Protein AF-A0A7S3SHY8-F1 (afdb_monomer_lite)

Sequence (151 aa):
MIWSFQSMIAFLLLGDVMAQQELFACIVNLRSNYVRFVCAMMLHLQLQDELKQGLQIMKFTNNHPEQFQNWWIPFILGFMQSQMVTIIEVVNLINICANNNIMDIVMNYVALAVVADFDDYIFEAVSRGDKYPELLENEECLKIEHTTSSQ

Foldseek 3Di:
DVLVVLVVVLVVLVVVLVVLPPQPPDDPDVVLVVLLVVLLVVLVVVLPVQLVVLVVQLVVLVVCVVLDPGSVPSNVVSVSSNVSSVSLSVSLNSQSSSDDDSVSNVVSSVVSVCSNCVVVVVVVVVPVVDPCVVVVPPCVSVPPPPPPPDD

Secondary structure (DSSP, 8-state):
-HHHHHHHHHHHHHHHHHHT--TT-----HHHHHHHHHHHHHHHHHHHHHHHHHHHHHHHHHH-GGG-S-THHHHHHHHHHHHHHHHHHHHHHHHHHH--SHHHHHHHHHHHHHHHTHHHHHHHHHHTTSS-HHHHS-GGGG---------

Organism: NCBI:txid141414

Structure (mmCIF, N/CA/C/O backbone):
data_AF-A0A7S3SHY8-F1
#
_entry.id   AF-A0A7S3SHY8-F1
#
loop_
_atom_site.group_PDB
_atom_site.id
_atom_site.type_symbol
_atom_site.label_atom_id
_atom_site.label_alt_id
_atom_site.label_comp_id
_atom_site.label_asym_id
_atom_site.label_entity_id
_atom_site.label_seq_id
_atom_site.pdbx_PDB_ins_code
_atom_site.Cartn_x
_atom_site.Cartn_y
_atom_site.Cartn_z
_atom_site.occupancy
_atom_site.B_iso_or_equiv
_atom_site.auth_seq_id
_atom_site.auth_comp_id
_atom_site.auth_asym_id
_atom_site.auth_atom_id
_atom_site.pdbx_PDB_model_num
ATOM 1 N N . MET A 1 1 ? 2.231 0.690 17.526 1.00 48.41 1 MET A N 1
ATOM 2 C CA . MET A 1 1 ? 3.647 0.306 17.321 1.00 48.41 1 MET A CA 1
ATOM 3 C C . MET A 1 1 ? 3.871 -0.223 15.904 1.00 48.41 1 MET A C 1
ATOM 5 O O . MET A 1 1 ? 4.711 0.332 15.215 1.00 48.41 1 MET A O 1
ATOM 9 N N . ILE A 1 2 ? 3.070 -1.190 15.437 1.00 55.59 2 ILE A N 1
ATOM 10 C CA . ILE A 1 2 ? 3.140 -1.762 14.073 1.00 55.59 2 ILE A CA 1
ATOM 11 C C . ILE A 1 2 ? 2.899 -0.704 12.977 1.00 55.59 2 ILE A C 1
ATOM 13 O O . ILE A 1 2 ? 3.748 -0.514 12.116 1.00 55.59 2 ILE A O 1
ATOM 17 N N . TRP A 1 3 ? 1.841 0.101 13.096 1.00 49.12 3 TRP A N 1
ATOM 18 C CA . TRP A 1 3 ? 1.530 1.180 12.143 1.00 49.12 3 TRP A CA 1
ATOM 19 C C . TRP A 1 3 ? 2.580 2.300 12.081 1.00 49.12 3 TRP A C 1
ATOM 21 O O . TRP A 1 3 ? 2.854 2.861 11.025 1.00 49.12 3 TRP A O 1
ATOM 31 N N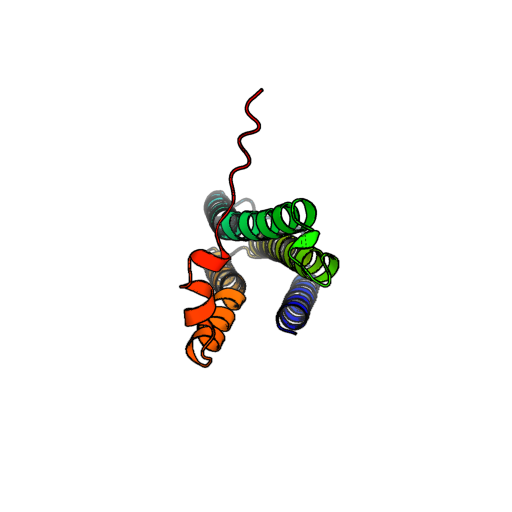 . SER A 1 4 ? 3.221 2.610 13.210 1.00 55.59 4 SER A N 1
ATOM 32 C CA . SER A 1 4 ? 4.325 3.579 13.256 1.00 55.59 4 SER A CA 1
ATOM 33 C C . SER A 1 4 ? 5.572 3.038 12.552 1.00 55.59 4 SER A C 1
ATOM 35 O O . SER A 1 4 ? 6.284 3.785 11.888 1.00 55.59 4 SER A O 1
ATOM 37 N N . PHE A 1 5 ? 5.814 1.732 12.671 1.00 59.81 5 PHE A N 1
ATOM 38 C CA . PHE A 1 5 ? 6.909 1.047 11.995 1.00 59.81 5 PHE A CA 1
ATOM 39 C C . PHE A 1 5 ? 6.660 0.936 10.484 1.00 59.81 5 PHE A C 1
ATOM 41 O O . PHE A 1 5 ? 7.550 1.245 9.697 1.00 59.81 5 PHE A O 1
ATOM 48 N N . GLN A 1 6 ? 5.435 0.611 10.067 1.00 55.84 6 GLN A N 1
ATOM 49 C CA . GLN A 1 6 ? 5.057 0.617 8.653 1.00 55.84 6 GLN A CA 1
ATOM 50 C C . GLN A 1 6 ? 5.122 2.020 8.034 1.00 55.84 6 GLN A C 1
ATOM 52 O O . GLN A 1 6 ? 5.639 2.173 6.931 1.00 55.84 6 GLN A O 1
ATOM 57 N N . SER A 1 7 ? 4.700 3.062 8.757 1.00 66.69 7 SER A N 1
ATOM 58 C CA . SER A 1 7 ? 4.843 4.453 8.303 1.00 66.69 7 SER A CA 1
ATOM 59 C C . SER A 1 7 ? 6.313 4.853 8.110 1.00 66.69 7 SER A C 1
ATOM 61 O O . SER A 1 7 ? 6.649 5.516 7.130 1.00 66.69 7 SER A O 1
ATOM 63 N N . MET A 1 8 ? 7.214 4.384 8.981 1.00 76.12 8 MET A N 1
ATOM 64 C CA . MET A 1 8 ? 8.658 4.588 8.831 1.00 76.12 8 MET A CA 1
ATOM 65 C C . MET A 1 8 ? 9.221 3.874 7.595 1.00 76.12 8 MET A C 1
ATOM 67 O O . MET A 1 8 ? 10.027 4.460 6.877 1.00 76.12 8 MET A O 1
ATOM 71 N N . ILE A 1 9 ? 8.792 2.637 7.323 1.00 68.88 9 ILE A N 1
ATOM 72 C CA . ILE A 1 9 ? 9.211 1.889 6.128 1.00 68.88 9 ILE A CA 1
ATOM 73 C C . ILE A 1 9 ? 8.703 2.577 4.860 1.00 68.88 9 ILE A C 1
ATOM 75 O O . ILE A 1 9 ? 9.475 2.766 3.926 1.00 68.88 9 ILE A O 1
ATOM 79 N N . ALA A 1 10 ? 7.446 3.022 4.837 1.00 65.62 10 ALA A N 1
ATOM 80 C CA . ALA A 1 10 ? 6.899 3.760 3.702 1.00 65.62 10 ALA A CA 1
ATOM 81 C C . ALA A 1 10 ? 7.624 5.097 3.472 1.00 65.62 10 ALA A C 1
ATOM 83 O O . ALA A 1 10 ? 7.880 5.469 2.330 1.00 65.62 10 ALA A O 1
ATOM 84 N N . PHE A 1 11 ? 8.016 5.796 4.542 1.00 70.06 11 PHE A N 1
ATOM 85 C CA . PHE A 1 11 ? 8.813 7.021 4.448 1.00 70.06 11 PHE A CA 1
ATOM 86 C C . PHE A 1 11 ? 10.250 6.757 3.967 1.00 70.06 11 PHE A C 1
ATOM 88 O O . PHE A 1 11 ? 10.778 7.522 3.164 1.00 70.06 11 PHE A O 1
ATOM 95 N N . LEU A 1 12 ? 10.873 5.660 4.410 1.00 63.84 12 LEU A N 1
ATOM 96 C CA . LEU A 1 12 ? 12.179 5.208 3.916 1.00 63.84 12 LEU A CA 1
ATOM 97 C C . LEU A 1 12 ? 12.124 4.838 2.432 1.00 63.84 12 LEU A C 1
ATOM 99 O O . LEU A 1 12 ? 12.996 5.259 1.678 1.00 63.84 12 LEU A O 1
ATOM 103 N N . LEU A 1 13 ? 11.081 4.122 2.004 1.00 67.19 13 LEU A N 1
ATOM 104 C CA . LEU A 1 13 ? 10.848 3.799 0.596 1.00 67.19 13 LEU A CA 1
ATOM 105 C C . LEU A 1 13 ? 10.596 5.061 -0.234 1.00 67.19 13 LEU A C 1
ATOM 107 O O . LEU A 1 13 ? 11.136 5.182 -1.327 1.00 67.19 13 LEU A O 1
ATOM 111 N N . LEU A 1 14 ? 9.854 6.041 0.291 1.00 64.56 14 LEU A N 1
ATOM 112 C CA . LEU A 1 14 ? 9.712 7.357 -0.341 1.00 64.56 14 LEU A CA 1
ATOM 113 C C . LEU A 1 14 ? 11.057 8.082 -0.474 1.00 64.56 14 LEU A C 1
ATOM 115 O O . LEU A 1 14 ? 11.313 8.686 -1.511 1.00 64.56 14 LEU A O 1
ATOM 119 N N . GLY A 1 15 ? 11.918 8.015 0.544 1.00 61.16 15 GLY A N 1
ATOM 120 C CA . GLY A 1 15 ? 13.264 8.589 0.507 1.00 61.16 15 GLY A CA 1
ATOM 121 C C . GLY A 1 15 ? 14.166 7.935 -0.543 1.00 61.16 15 GLY A C 1
ATOM 122 O O . GLY A 1 15 ? 14.847 8.642 -1.283 1.00 61.16 15 GLY A O 1
ATOM 123 N N . ASP A 1 16 ? 14.128 6.607 -0.649 1.00 64.19 16 ASP A N 1
ATOM 124 C CA . ASP A 1 16 ? 14.895 5.841 -1.640 1.00 64.19 16 ASP A CA 1
ATOM 125 C C . ASP A 1 16 ? 14.382 6.095 -3.070 1.00 64.19 16 ASP A C 1
ATOM 127 O O . ASP A 1 16 ? 15.153 6.347 -3.995 1.00 64.19 16 ASP A O 1
ATOM 131 N N . VAL A 1 17 ? 13.059 6.178 -3.238 1.00 61.53 17 VAL A N 1
ATOM 132 C CA . VAL A 1 17 ? 12.417 6.552 -4.507 1.00 61.53 17 VAL A CA 1
ATOM 133 C C . VAL A 1 17 ? 12.756 7.990 -4.914 1.00 61.53 17 VAL A C 1
ATOM 135 O O . VAL A 1 17 ? 13.058 8.240 -6.080 1.00 61.53 17 VAL A O 1
ATOM 138 N N . MET A 1 18 ? 12.759 8.943 -3.975 1.00 58.03 18 MET A N 1
ATOM 139 C CA . MET A 1 18 ? 13.160 10.332 -4.245 1.00 58.03 18 MET A CA 1
ATOM 140 C C . MET A 1 18 ? 14.648 10.448 -4.608 1.00 58.03 18 MET A C 1
ATOM 142 O O . MET A 1 18 ? 15.026 11.352 -5.352 1.00 58.03 18 MET A O 1
ATOM 146 N N . ALA A 1 19 ? 15.493 9.533 -4.124 1.00 59.22 19 ALA A N 1
ATOM 147 C CA . ALA A 1 19 ? 16.900 9.466 -4.506 1.00 59.22 19 ALA A CA 1
ATOM 148 C C . ALA A 1 19 ? 17.108 8.935 -5.940 1.00 59.22 19 ALA A C 1
ATOM 150 O O . ALA A 1 19 ? 18.125 9.248 -6.557 1.00 59.22 19 ALA A O 1
ATOM 151 N N . GLN A 1 20 ? 16.142 8.203 -6.510 1.00 58.78 20 GLN A N 1
ATOM 152 C CA . GLN A 1 20 ? 16.191 7.666 -7.879 1.00 58.78 20 GLN A CA 1
ATOM 153 C C . GLN A 1 20 ? 15.538 8.574 -8.939 1.00 58.78 20 GLN A C 1
ATOM 155 O O . GLN A 1 20 ? 14.994 8.093 -9.933 1.00 58.78 20 GLN A O 1
ATOM 160 N N . GLN A 1 21 ? 15.597 9.897 -8.756 1.00 54.25 21 GLN A N 1
ATOM 161 C CA . GLN A 1 21 ? 14.996 10.898 -9.643 1.00 54.25 21 GLN A CA 1
ATOM 162 C C . GLN A 1 21 ? 15.586 10.886 -11.074 1.00 54.25 21 GLN A C 1
ATOM 164 O O . GLN A 1 21 ? 16.372 11.748 -11.448 1.00 54.25 21 GLN A O 1
ATOM 169 N N . GLU A 1 22 ? 15.095 9.984 -11.919 1.00 51.00 22 GLU A N 1
ATOM 170 C CA . GLU A 1 22 ? 15.058 10.111 -13.381 1.00 51.00 22 GLU A CA 1
ATOM 171 C C . GLU A 1 22 ? 13.582 10.184 -13.808 1.00 51.00 22 GLU A C 1
ATOM 173 O O . GLU A 1 22 ? 13.044 9.337 -14.520 1.00 51.00 22 GLU A O 1
ATOM 178 N N . LEU A 1 23 ? 12.890 11.211 -13.300 1.00 51.75 23 LEU A N 1
ATOM 179 C CA . LEU A 1 23 ? 11.426 11.360 -13.320 1.00 51.75 23 LEU A CA 1
ATOM 180 C C . LEU A 1 23 ? 10.808 11.441 -14.737 1.00 51.75 23 LEU A C 1
ATOM 182 O O . LEU A 1 23 ? 9.591 11.379 -14.875 1.00 51.75 23 LEU A O 1
ATOM 186 N N . PHE A 1 24 ? 11.599 11.575 -15.808 1.00 45.62 24 PHE A N 1
ATOM 187 C CA . PHE A 1 24 ? 11.067 11.828 -17.155 1.00 45.62 24 PHE A CA 1
ATOM 188 C C . PHE A 1 24 ? 11.825 11.155 -18.311 1.00 45.62 24 PHE A C 1
ATOM 190 O O . PHE A 1 24 ? 11.694 11.581 -19.457 1.00 45.62 24 PHE A O 1
ATOM 197 N N . ALA A 1 25 ? 12.554 10.059 -18.088 1.00 48.47 25 ALA A N 1
ATOM 198 C CA . ALA A 1 25 ? 13.083 9.249 -19.194 1.00 48.47 25 ALA A CA 1
ATOM 199 C C . ALA A 1 25 ? 12.038 8.224 -19.689 1.00 48.47 25 ALA A C 1
ATOM 201 O O . ALA A 1 25 ? 12.287 7.019 -19.736 1.00 48.47 25 ALA A O 1
ATOM 202 N N . CYS A 1 26 ? 10.830 8.687 -20.030 1.00 52.31 26 CYS A N 1
ATOM 203 C CA . CYS A 1 26 ? 9.775 7.836 -20.582 1.00 52.31 26 CYS A CA 1
ATOM 204 C C . CYS A 1 26 ? 10.140 7.423 -22.016 1.00 52.31 26 CYS A C 1
ATOM 206 O O . CYS A 1 26 ? 9.818 8.111 -22.985 1.00 52.31 26 CYS A O 1
ATOM 208 N N . ILE A 1 27 ? 10.825 6.290 -22.170 1.00 56.50 27 ILE A N 1
ATOM 209 C CA . ILE A 1 27 ? 10.978 5.660 -23.482 1.00 56.50 27 ILE A CA 1
ATOM 210 C C . ILE A 1 27 ? 9.653 4.961 -23.804 1.00 56.50 27 ILE A C 1
ATOM 212 O O . ILE A 1 27 ? 9.250 4.009 -23.133 1.00 56.50 27 ILE A O 1
ATOM 216 N N . VAL A 1 28 ? 8.967 5.459 -24.836 1.00 61.16 28 VAL A N 1
ATOM 217 C CA . VAL A 1 28 ? 7.673 4.970 -25.334 1.00 61.16 28 VAL A CA 1
ATOM 218 C C . VAL A 1 28 ? 7.843 3.584 -25.967 1.00 61.16 28 VAL A C 1
ATOM 220 O O . VAL A 1 28 ? 7.893 3.425 -27.182 1.00 61.16 28 VAL A O 1
ATOM 223 N N . ASN A 1 29 ? 7.940 2.554 -25.128 1.00 64.81 29 ASN A N 1
ATOM 224 C CA . ASN A 1 29 ? 7.866 1.160 -25.543 1.00 64.81 29 ASN A CA 1
ATOM 225 C C . ASN A 1 29 ? 6.464 0.628 -25.241 1.00 64.81 29 ASN A C 1
ATOM 227 O O . ASN A 1 29 ? 6.101 0.422 -24.082 1.00 64.81 29 ASN A O 1
ATOM 231 N N . LEU A 1 30 ? 5.683 0.360 -26.296 1.00 68.44 30 LEU A N 1
ATOM 232 C CA . LEU A 1 30 ? 4.311 -0.160 -26.197 1.00 68.44 30 LEU A CA 1
ATOM 233 C C . LEU A 1 30 ? 4.236 -1.404 -25.291 1.00 68.44 30 LEU A C 1
ATOM 235 O O . LEU A 1 30 ? 3.336 -1.522 -24.466 1.00 68.44 30 LEU A O 1
ATOM 239 N N . ARG A 1 31 ? 5.230 -2.300 -25.393 1.00 70.25 31 ARG A N 1
ATOM 240 C CA . ARG A 1 31 ? 5.323 -3.528 -24.587 1.00 70.25 31 ARG A CA 1
ATOM 241 C C . ARG A 1 31 ? 5.441 -3.241 -23.087 1.00 70.25 31 ARG A C 1
ATOM 243 O O . ARG A 1 31 ? 4.743 -3.873 -22.302 1.00 70.25 31 ARG A O 1
ATOM 250 N N . SER A 1 32 ? 6.293 -2.296 -22.693 1.00 74.75 32 SER A N 1
ATOM 251 C CA . SER A 1 32 ? 6.489 -1.953 -21.281 1.00 74.75 32 SER A CA 1
ATOM 252 C C . SER A 1 32 ? 5.248 -1.274 -20.701 1.00 74.75 32 SER A C 1
ATOM 254 O O . SER A 1 32 ? 4.871 -1.570 -19.575 1.00 74.75 32 SER A O 1
ATOM 256 N N . ASN A 1 33 ? 4.546 -0.446 -21.480 1.00 73.75 33 ASN A N 1
ATOM 257 C CA . ASN A 1 33 ? 3.334 0.237 -21.016 1.00 73.75 33 ASN A CA 1
ATOM 258 C C . ASN A 1 33 ? 2.176 -0.722 -20.689 1.00 73.75 33 ASN A C 1
ATOM 260 O O . ASN A 1 33 ? 1.478 -0.497 -19.703 1.00 73.75 33 ASN A O 1
ATOM 264 N N . TYR A 1 34 ? 2.003 -1.814 -21.444 1.00 77.19 34 TYR A N 1
ATOM 265 C CA . TYR A 1 34 ? 1.011 -2.839 -21.096 1.00 77.19 34 TYR A CA 1
ATOM 266 C C . TYR A 1 34 ? 1.322 -3.513 -19.757 1.00 77.19 34 TYR A C 1
ATOM 268 O O . TYR A 1 34 ? 0.424 -3.678 -18.935 1.00 77.19 34 TYR A O 1
ATOM 276 N N . VAL A 1 35 ? 2.588 -3.863 -19.509 1.00 82.12 35 VAL A N 1
ATOM 277 C CA . VAL A 1 35 ? 2.991 -4.491 -18.240 1.00 82.12 35 VAL A CA 1
ATOM 278 C C . VAL A 1 35 ? 2.810 -3.523 -17.072 1.00 82.12 35 VAL A C 1
ATOM 280 O O . VAL A 1 35 ? 2.243 -3.905 -16.055 1.00 82.12 35 VAL A O 1
ATOM 283 N N . ARG A 1 36 ? 3.206 -2.253 -17.239 1.00 80.69 36 ARG A N 1
ATOM 284 C CA . ARG A 1 36 ? 3.004 -1.198 -16.233 1.00 80.69 36 ARG A CA 1
ATOM 285 C C . ARG A 1 36 ? 1.532 -1.057 -15.842 1.00 80.69 36 ARG A C 1
ATOM 287 O O . ARG A 1 36 ? 1.223 -1.007 -14.657 1.00 80.69 36 ARG A O 1
ATOM 294 N N . PHE A 1 37 ? 0.632 -1.045 -16.827 1.00 78.44 37 PHE A N 1
ATOM 295 C CA . PHE A 1 37 ? -0.809 -0.960 -16.588 1.00 78.44 37 PHE A CA 1
ATOM 296 C C . PHE A 1 37 ? -1.343 -2.176 -15.820 1.00 78.44 37 PHE A C 1
ATOM 298 O O . PHE A 1 37 ? -2.069 -2.010 -14.845 1.00 78.44 37 PHE A O 1
ATOM 305 N N . VAL A 1 38 ? -0.951 -3.392 -16.216 1.00 85.19 38 VAL A N 1
ATOM 306 C CA . VAL A 1 38 ? -1.392 -4.621 -15.538 1.00 85.19 38 VAL A CA 1
ATOM 307 C C . VAL A 1 38 ? -0.862 -4.691 -14.102 1.00 85.19 38 VAL A C 1
ATOM 309 O O . VAL A 1 38 ? -1.640 -4.973 -13.197 1.00 85.19 38 VAL A O 1
ATOM 312 N N . CYS A 1 39 ? 0.418 -4.383 -13.864 1.00 83.38 39 CYS A N 1
ATOM 313 C CA . CYS A 1 39 ? 1.003 -4.372 -12.518 1.00 83.38 39 CYS A CA 1
ATOM 314 C C . CYS A 1 39 ? 0.374 -3.301 -11.613 1.00 83.38 39 CYS A C 1
ATOM 316 O O . CYS A 1 39 ? 0.096 -3.577 -10.448 1.00 83.38 39 CYS A O 1
ATOM 318 N N . ALA A 1 40 ? 0.108 -2.101 -12.140 1.00 81.69 40 ALA A N 1
ATOM 319 C CA . ALA A 1 40 ? -0.566 -1.045 -11.386 1.00 81.69 40 ALA A CA 1
ATOM 320 C C . ALA A 1 40 ? -2.000 -1.450 -11.002 1.00 81.69 40 ALA A C 1
ATOM 322 O O . ALA A 1 40 ? -2.390 -1.307 -9.847 1.00 81.69 40 ALA A O 1
ATOM 323 N N . MET A 1 41 ? -2.758 -2.016 -11.947 1.00 84.69 41 MET A N 1
ATOM 324 C CA . MET A 1 41 ? -4.121 -2.493 -11.695 1.00 84.69 41 MET A CA 1
ATOM 325 C C . MET A 1 41 ? -4.161 -3.658 -10.705 1.00 84.69 41 MET A C 1
ATOM 327 O O . MET A 1 41 ? -5.041 -3.692 -9.851 1.00 84.69 41 MET A O 1
ATOM 331 N N . MET A 1 42 ? -3.222 -4.602 -10.800 1.00 87.88 42 MET A N 1
ATOM 332 C CA . MET A 1 42 ? -3.175 -5.754 -9.900 1.00 87.88 42 MET A CA 1
ATOM 333 C C . MET A 1 42 ? -2.956 -5.316 -8.448 1.00 87.88 42 MET A C 1
ATOM 335 O O . MET A 1 42 ? -3.704 -5.749 -7.577 1.00 87.88 42 MET A O 1
ATOM 339 N N . LEU A 1 43 ? -1.997 -4.412 -8.195 1.00 85.25 43 LEU A N 1
ATOM 340 C CA . LEU A 1 43 ? -1.772 -3.902 -6.840 1.00 85.25 43 LEU A CA 1
ATOM 341 C C . LEU A 1 43 ? -2.963 -3.077 -6.338 1.00 85.25 43 LEU A C 1
ATOM 343 O O . LEU A 1 43 ? -3.364 -3.229 -5.190 1.00 85.25 43 LEU A O 1
ATOM 347 N N . HIS A 1 44 ? -3.557 -2.240 -7.197 1.00 86.06 44 HIS A N 1
ATOM 348 C CA . HIS A 1 44 ? -4.751 -1.474 -6.835 1.00 86.06 44 HIS A CA 1
ATOM 349 C C . HIS A 1 44 ? -5.888 -2.394 -6.372 1.00 86.06 44 HIS A C 1
ATOM 351 O O . HIS A 1 44 ? -6.508 -2.135 -5.348 1.00 86.06 44 HIS A O 1
ATOM 357 N N . LEU A 1 45 ? -6.137 -3.494 -7.092 1.00 87.56 45 LEU A N 1
ATOM 358 C CA . LEU A 1 45 ? -7.172 -4.464 -6.727 1.00 87.56 45 LEU A CA 1
ATOM 359 C C . LEU A 1 45 ? -6.857 -5.207 -5.423 1.00 87.56 45 LEU A C 1
ATOM 361 O O . LEU A 1 45 ? -7.769 -5.420 -4.637 1.00 87.56 45 LEU A O 1
ATOM 365 N N . GLN A 1 46 ? -5.594 -5.568 -5.174 1.00 89.00 46 GLN A N 1
ATOM 366 C CA . GLN A 1 46 ? -5.187 -6.212 -3.916 1.00 89.00 46 GLN A CA 1
ATOM 367 C C . GLN A 1 46 ? -5.411 -5.288 -2.709 1.00 89.00 46 GLN A C 1
ATOM 369 O O . GLN A 1 46 ? -5.948 -5.701 -1.690 1.00 89.00 46 GLN A O 1
ATOM 374 N N . LEU A 1 47 ? -5.070 -4.010 -2.855 1.00 87.81 47 LEU A N 1
ATOM 375 C CA . LEU A 1 47 ? -5.176 -3.009 -1.796 1.00 87.81 47 LEU A CA 1
ATOM 376 C C . LEU A 1 47 ? -6.612 -2.507 -1.536 1.00 87.81 47 LEU A C 1
ATOM 378 O O . LEU A 1 47 ? -6.873 -1.883 -0.505 1.00 87.81 47 LEU A 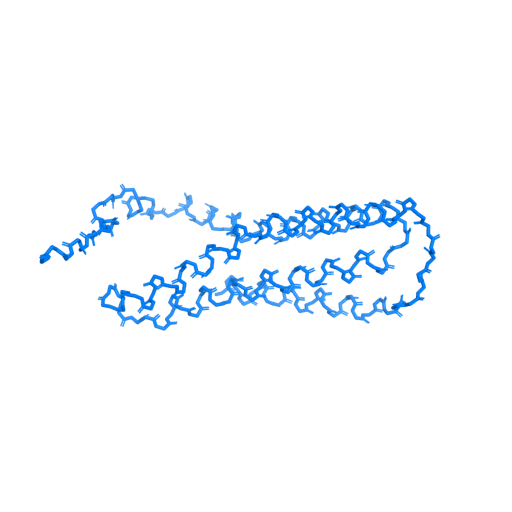O 1
ATOM 382 N N . GLN A 1 48 ? -7.558 -2.743 -2.451 1.00 87.38 48 GLN A N 1
ATOM 383 C CA . GLN A 1 48 ? -8.947 -2.289 -2.295 1.00 87.38 48 GLN A CA 1
ATOM 384 C C . GLN A 1 48 ? -9.653 -2.927 -1.094 1.00 87.38 48 GLN A C 1
ATOM 386 O O . GLN A 1 48 ? -10.452 -2.254 -0.434 1.00 87.38 48 GLN A O 1
ATOM 391 N N . ASP A 1 49 ? -9.371 -4.198 -0.814 1.00 88.56 49 ASP A N 1
ATOM 392 C CA . ASP A 1 49 ? -9.977 -4.909 0.310 1.00 88.56 49 ASP A CA 1
ATOM 393 C C . ASP A 1 49 ? -9.473 -4.348 1.651 1.00 88.56 49 ASP A C 1
ATOM 395 O O . ASP A 1 49 ? -10.288 -4.046 2.530 1.00 88.56 49 ASP A O 1
ATOM 399 N N . GLU A 1 50 ? -8.177 -4.039 1.746 1.00 86.88 50 GLU A N 1
ATOM 400 C CA . GLU A 1 50 ? -7.560 -3.372 2.902 1.00 86.88 50 GLU A CA 1
ATOM 401 C C . GLU A 1 50 ? -8.119 -1.968 3.146 1.00 86.88 50 GLU A C 1
ATOM 403 O O . GLU A 1 50 ? -8.495 -1.589 4.262 1.00 86.88 50 GLU A O 1
ATOM 408 N N . LEU A 1 51 ? -8.260 -1.181 2.076 1.00 88.25 51 LEU A N 1
ATOM 409 C CA . LEU A 1 51 ? -8.865 0.144 2.166 1.00 88.25 51 LEU A CA 1
ATOM 410 C C . LEU A 1 51 ? -10.312 0.057 2.672 1.00 88.25 51 LEU A C 1
ATOM 412 O O . LEU A 1 51 ? -10.752 0.872 3.490 1.00 88.25 51 LEU A O 1
ATOM 416 N N . LYS A 1 52 ? -11.068 -0.935 2.193 1.00 88.88 52 LYS A N 1
ATOM 417 C CA . LYS A 1 52 ? -12.450 -1.166 2.610 1.00 88.88 52 LYS A CA 1
ATOM 418 C C . LYS A 1 52 ? -12.527 -1.569 4.081 1.00 88.88 52 LYS A C 1
ATOM 420 O O . LYS A 1 52 ? -13.407 -1.053 4.774 1.00 88.88 52 LYS A O 1
ATOM 425 N N . GLN A 1 53 ? -11.622 -2.420 4.559 1.00 87.81 53 GLN A N 1
ATOM 426 C CA . GLN A 1 53 ? -11.551 -2.816 5.963 1.00 87.81 53 GLN A CA 1
ATOM 427 C C . GLN A 1 53 ? -11.259 -1.606 6.864 1.00 87.81 53 GLN A C 1
ATOM 429 O O . GLN A 1 53 ? -12.029 -1.333 7.791 1.00 87.81 53 GLN A O 1
ATOM 434 N N . GLY A 1 54 ? -10.247 -0.797 6.530 1.00 86.75 54 GLY A N 1
ATOM 435 C CA . GLY A 1 54 ? -9.932 0.434 7.264 1.00 86.75 54 GLY A CA 1
ATOM 436 C C . GLY A 1 54 ? -11.124 1.400 7.337 1.00 86.75 54 GLY A C 1
ATOM 437 O O . GLY A 1 54 ? -11.476 1.903 8.408 1.00 86.75 54 GLY A O 1
ATOM 438 N N . LEU A 1 55 ? -11.838 1.592 6.221 1.00 87.94 55 LEU A N 1
ATOM 439 C CA . LEU A 1 55 ? -13.049 2.421 6.175 1.00 87.94 55 LEU A CA 1
ATOM 440 C C . LEU A 1 55 ? -14.220 1.834 6.979 1.00 87.94 55 LEU A C 1
ATOM 442 O O . LEU A 1 55 ? -15.012 2.59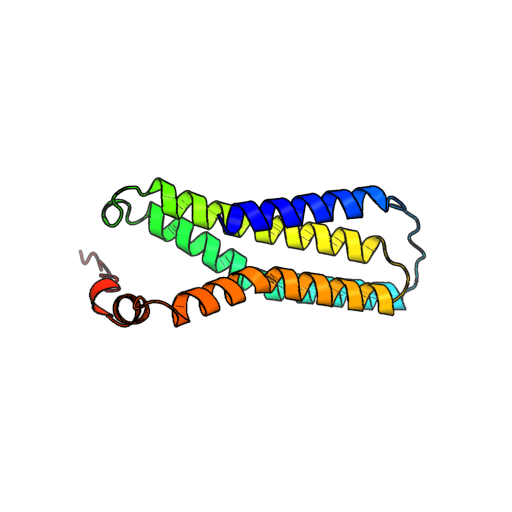2 7.546 1.00 87.94 55 LEU A O 1
ATOM 446 N N . GLN A 1 56 ? -14.367 0.509 7.029 1.00 88.25 56 GLN A N 1
ATOM 447 C CA . GLN A 1 56 ? -15.388 -0.150 7.846 1.00 88.25 56 GLN A CA 1
ATOM 448 C C . GLN A 1 56 ? -15.128 0.062 9.338 1.00 88.25 56 GLN A C 1
ATOM 450 O O . GLN A 1 56 ? -16.066 0.406 10.056 1.00 88.25 56 GLN A O 1
ATOM 455 N N . ILE A 1 57 ? -13.871 -0.035 9.783 1.00 86.31 57 ILE A N 1
ATOM 456 C CA . ILE A 1 57 ? -13.475 0.250 11.171 1.00 86.31 57 ILE A CA 1
ATOM 457 C C . ILE A 1 57 ? -13.827 1.697 11.539 1.00 86.31 57 ILE A C 1
ATOM 459 O O . ILE A 1 57 ? -14.433 1.947 12.585 1.00 86.31 57 ILE A O 1
ATOM 463 N N . MET A 1 58 ? -13.530 2.655 10.654 1.00 87.19 58 MET A N 1
ATOM 464 C CA . MET A 1 58 ? -13.877 4.064 10.869 1.00 87.19 58 MET A CA 1
ATOM 465 C C . MET A 1 58 ? -15.393 4.284 10.968 1.00 87.19 58 MET A C 1
ATOM 467 O O . MET A 1 58 ? -15.855 4.988 11.868 1.00 87.19 58 MET A O 1
ATOM 471 N N . LYS A 1 59 ? -16.183 3.674 10.070 1.00 86.81 59 LYS A N 1
ATOM 472 C CA . LYS A 1 59 ? -17.654 3.781 10.086 1.00 86.81 59 LYS A CA 1
ATOM 473 C C . LYS A 1 59 ? -18.260 3.154 11.337 1.00 86.81 59 LYS A C 1
ATOM 475 O O . LYS A 1 59 ? -19.119 3.772 11.958 1.00 86.81 59 LYS A O 1
ATOM 480 N N . PHE A 1 60 ? -17.806 1.959 11.709 1.00 85.38 60 PHE A N 1
ATOM 481 C CA . PHE A 1 60 ? -18.302 1.232 12.874 1.00 85.38 60 PHE A CA 1
ATOM 482 C C . PHE A 1 60 ? -18.057 2.015 14.163 1.00 85.38 60 PHE A C 1
ATOM 484 O O . PHE A 1 60 ? -18.976 2.240 14.947 1.00 85.38 60 PHE A O 1
ATOM 491 N N . THR A 1 61 ? -16.837 2.524 14.318 1.00 87.81 61 THR A N 1
ATOM 492 C CA . THR A 1 61 ? -16.440 3.325 15.477 1.00 87.81 61 THR A CA 1
ATOM 493 C C . THR A 1 61 ? -17.303 4.575 15.644 1.00 87.81 61 THR A C 1
ATOM 495 O O . THR A 1 61 ? -17.677 4.931 16.758 1.00 87.81 61 THR A O 1
ATOM 498 N N . ASN A 1 62 ? -17.635 5.241 14.535 1.00 85.31 62 ASN A N 1
ATOM 499 C CA . ASN A 1 62 ? -18.451 6.451 14.563 1.00 85.31 62 ASN A CA 1
ATOM 500 C C . ASN A 1 62 ? -19.945 6.159 14.799 1.00 85.31 62 ASN A C 1
ATOM 502 O O . ASN A 1 62 ? -20.660 7.021 15.301 1.00 85.31 62 ASN A O 1
ATOM 506 N N . ASN A 1 63 ? -20.421 4.963 14.431 1.00 86.62 63 ASN A N 1
ATOM 507 C CA . ASN A 1 63 ? -21.821 4.561 14.596 1.00 86.62 63 ASN A CA 1
ATOM 508 C C . ASN A 1 63 ? -22.122 3.967 15.981 1.00 86.62 63 ASN A C 1
ATOM 510 O O . ASN A 1 63 ? -23.255 4.058 16.439 1.00 86.62 63 ASN A O 1
ATOM 514 N N . HIS A 1 64 ? -21.122 3.386 16.650 1.00 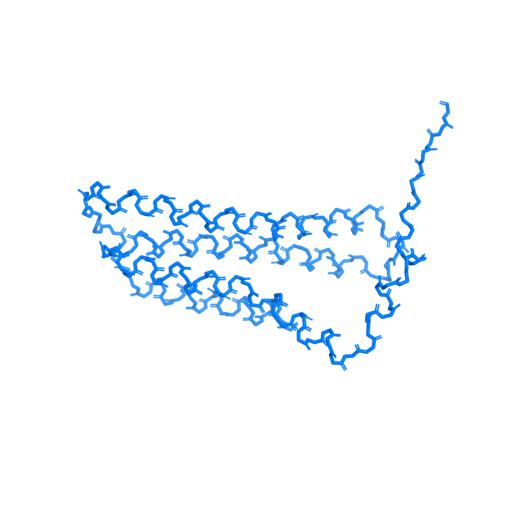83.56 64 HIS A N 1
ATOM 515 C CA . HIS A 1 64 ? -21.271 2.752 17.964 1.00 83.56 64 HIS A CA 1
ATOM 516 C C . HIS A 1 64 ? -20.224 3.252 18.973 1.00 83.56 64 HIS A C 1
ATOM 518 O O . HIS A 1 64 ? -19.443 2.458 19.503 1.00 83.56 64 HIS A O 1
ATOM 524 N N . PRO A 1 65 ? -20.184 4.564 19.281 1.00 79.38 65 PRO A N 1
ATOM 525 C CA . PRO A 1 65 ? -19.197 5.113 20.211 1.00 79.38 65 PRO A CA 1
ATOM 526 C C . PRO A 1 65 ? -19.343 4.549 21.635 1.00 79.38 65 PRO A C 1
ATOM 528 O O . PRO A 1 65 ? -18.373 4.522 22.384 1.00 79.38 65 PRO A O 1
ATOM 531 N N . GLU A 1 66 ? -20.535 4.071 21.999 1.00 80.56 66 GLU A N 1
ATOM 532 C CA . GLU A 1 66 ? -20.867 3.503 23.313 1.00 80.56 66 GLU A CA 1
ATOM 533 C C . GLU A 1 66 ? -20.257 2.122 23.592 1.00 80.56 66 GLU A C 1
ATOM 535 O O . GLU A 1 66 ? -20.139 1.732 24.752 1.00 80.56 66 GLU A O 1
ATOM 540 N N . GLN A 1 67 ? -19.819 1.400 22.556 1.00 79.31 67 GLN A N 1
ATOM 541 C CA . GLN A 1 67 ? -19.148 0.103 22.708 1.00 79.31 67 GLN A CA 1
ATOM 542 C C . GLN A 1 67 ? -17.662 0.243 23.070 1.00 79.31 67 GLN A C 1
ATOM 544 O O . GLN A 1 67 ? -17.010 -0.735 23.433 1.00 79.31 67 GLN A O 1
ATOM 549 N N . PHE A 1 68 ? -17.114 1.460 23.003 1.00 79.12 68 PHE A N 1
ATOM 550 C CA . PHE A 1 68 ? -15.700 1.724 23.235 1.00 79.12 68 PHE A CA 1
ATOM 551 C C . PHE A 1 68 ? -15.505 2.657 24.428 1.00 79.12 68 PHE A C 1
ATOM 553 O O . PHE A 1 68 ? -16.111 3.720 24.507 1.00 79.12 68 PHE A O 1
ATOM 560 N N . GLN A 1 69 ? -14.567 2.320 25.321 1.00 80.25 69 GLN A N 1
ATOM 561 C CA . GLN A 1 69 ? -14.143 3.254 26.375 1.00 80.25 69 GLN A CA 1
ATOM 562 C C . GLN A 1 69 ? -13.585 4.559 25.788 1.00 80.25 69 GLN A C 1
ATOM 564 O O . GLN A 1 69 ? -13.791 5.628 26.351 1.00 80.25 69 GLN A O 1
ATOM 569 N N . ASN A 1 70 ? -12.888 4.465 24.649 1.00 82.44 70 ASN A N 1
ATOM 570 C CA . ASN A 1 70 ? -12.347 5.596 23.902 1.00 82.44 70 ASN A CA 1
ATOM 571 C C . ASN A 1 70 ? -12.538 5.360 22.398 1.00 82.44 70 ASN A C 1
ATOM 573 O O . ASN A 1 70 ? -11.704 4.717 21.762 1.00 82.44 70 ASN A O 1
ATOM 577 N N . TRP A 1 71 ? -13.607 5.904 21.818 1.00 79.19 71 TRP A N 1
ATOM 578 C CA . TRP A 1 71 ? -13.921 5.763 20.388 1.00 79.19 71 TRP A CA 1
ATOM 579 C C . TRP A 1 71 ? -12.849 6.364 19.456 1.00 79.19 71 TRP A C 1
ATOM 581 O O . TRP A 1 71 ? -12.665 5.904 18.337 1.00 79.19 71 TRP A O 1
ATOM 591 N N . TRP A 1 72 ? -12.069 7.349 19.909 1.00 81.62 72 TRP A N 1
ATOM 592 C CA . TRP A 1 72 ? -11.020 7.966 19.085 1.00 81.62 72 TRP A CA 1
ATOM 593 C C . TRP A 1 72 ? -9.903 6.995 18.671 1.00 81.62 72 TRP A C 1
ATOM 595 O O . TRP A 1 72 ? -9.315 7.163 17.606 1.00 81.62 72 TRP A O 1
ATOM 605 N N . ILE A 1 73 ? -9.603 5.981 19.489 1.00 83.50 73 ILE A N 1
ATOM 606 C CA . ILE A 1 73 ? -8.502 5.039 19.232 1.00 83.50 73 ILE A CA 1
ATOM 607 C C . ILE A 1 73 ? -8.782 4.172 17.990 1.00 83.50 73 ILE A C 1
ATOM 609 O O . ILE A 1 73 ? -7.984 4.231 17.053 1.00 83.50 73 ILE A O 1
ATOM 613 N N . PRO A 1 74 ? -9.890 3.407 17.915 1.00 85.12 74 PRO A N 1
ATOM 614 C CA . PRO A 1 74 ? -10.199 2.608 16.728 1.00 85.12 74 PRO A CA 1
ATOM 615 C C . PRO A 1 74 ? -10.476 3.467 15.487 1.00 85.12 74 PRO A C 1
ATOM 617 O O . PRO A 1 74 ? -10.137 3.059 14.378 1.00 85.12 74 PRO A O 1
ATOM 620 N N . PHE A 1 75 ? -10.976 4.697 15.656 1.00 86.00 75 PHE A N 1
ATOM 621 C CA . PHE A 1 75 ? -11.131 5.637 14.545 1.00 86.00 75 PHE A CA 1
ATOM 622 C C . PHE A 1 75 ? -9.778 6.013 13.922 1.00 86.00 75 PHE A C 1
ATOM 624 O O . PHE A 1 75 ? -9.619 5.957 12.702 1.00 86.00 75 PHE A O 1
ATOM 631 N N . ILE A 1 76 ? -8.789 6.363 14.753 1.00 87.12 76 ILE A N 1
ATOM 632 C CA . ILE A 1 76 ? -7.433 6.690 14.289 1.00 87.12 76 ILE A CA 1
ATOM 633 C C . ILE A 1 76 ? -6.760 5.460 13.669 1.00 87.12 76 ILE A C 1
ATOM 635 O O . ILE A 1 76 ? -6.059 5.609 12.673 1.00 87.12 76 ILE A O 1
ATOM 639 N N . LEU A 1 77 ? -6.996 4.253 14.195 1.00 87.06 77 LEU A N 1
ATOM 640 C CA . LEU A 1 77 ? -6.461 3.018 13.611 1.00 87.06 77 LEU A CA 1
ATOM 641 C C . LEU A 1 77 ? -6.979 2.785 12.185 1.00 87.06 77 LEU A C 1
ATOM 643 O O . LEU A 1 77 ? -6.169 2.626 11.275 1.00 87.06 77 LEU A O 1
ATOM 647 N N . GLY A 1 78 ? -8.297 2.851 11.970 1.00 86.75 78 GLY A N 1
ATOM 648 C CA . GLY A 1 78 ? -8.872 2.717 10.626 1.00 86.75 78 GLY A CA 1
ATOM 649 C C . GLY A 1 78 ? -8.417 3.831 9.671 1.00 86.75 78 GLY A C 1
ATOM 650 O O . GLY A 1 78 ? -8.156 3.581 8.493 1.00 86.75 78 GLY A O 1
ATOM 651 N N . PHE A 1 79 ? -8.232 5.053 10.186 1.00 86.81 79 PHE A N 1
ATOM 652 C CA . PHE A 1 79 ? -7.678 6.160 9.405 1.00 86.81 79 PHE A CA 1
ATOM 653 C C . PHE A 1 79 ? -6.237 5.887 8.961 1.00 86.81 79 PHE A C 1
ATOM 655 O O . PHE A 1 79 ? -5.927 6.031 7.778 1.00 86.81 79 PHE A O 1
ATOM 662 N N . MET A 1 80 ? -5.371 5.451 9.881 1.00 83.75 80 MET A N 1
ATOM 663 C CA . MET A 1 80 ? -3.979 5.115 9.576 1.00 83.75 80 MET A CA 1
ATOM 664 C C . MET A 1 80 ? -3.879 3.967 8.566 1.00 83.75 80 MET A C 1
ATOM 666 O O . MET A 1 80 ? -3.075 4.070 7.642 1.00 83.75 80 MET A O 1
ATOM 670 N N . GLN A 1 81 ? -4.727 2.938 8.676 1.00 86.75 81 GLN A N 1
ATOM 671 C CA . GLN A 1 81 ? -4.794 1.847 7.696 1.00 86.75 81 GLN A CA 1
ATOM 672 C C . GLN A 1 81 ? -5.126 2.375 6.295 1.00 86.75 81 GLN A C 1
ATOM 674 O O . GLN A 1 81 ? -4.369 2.150 5.352 1.00 86.75 81 GLN A O 1
ATOM 679 N N . SER A 1 82 ? -6.183 3.184 6.162 1.00 86.62 82 SER A N 1
ATOM 680 C CA . SER A 1 82 ? -6.563 3.765 4.863 1.00 86.62 82 SER A CA 1
ATOM 681 C C . SER A 1 82 ? -5.463 4.649 4.251 1.00 86.62 82 SER A C 1
ATOM 683 O O . SER A 1 82 ? -5.231 4.643 3.037 1.00 86.62 82 SER A O 1
ATOM 685 N N . GLN A 1 83 ? -4.745 5.393 5.099 1.00 86.19 83 GLN A N 1
ATOM 686 C CA . GLN A 1 83 ? -3.669 6.275 4.671 1.00 86.19 83 GLN A CA 1
ATOM 687 C C . GLN A 1 83 ? -2.454 5.480 4.180 1.00 86.19 83 GLN A C 1
ATOM 689 O O . GLN A 1 83 ? -1.879 5.828 3.149 1.00 86.19 83 GLN A O 1
ATOM 694 N N . MET A 1 84 ? -2.075 4.412 4.884 1.00 85.06 84 MET A N 1
ATOM 695 C CA . MET A 1 84 ? -0.944 3.564 4.504 1.00 85.06 84 MET A CA 1
ATOM 696 C C . MET A 1 84 ? -1.170 2.878 3.161 1.00 85.06 84 MET A C 1
ATOM 698 O O . MET A 1 84 ? -0.287 2.927 2.305 1.00 85.06 84 MET A O 1
ATOM 702 N N . VAL A 1 85 ? -2.369 2.335 2.945 1.00 87.75 85 VAL A N 1
ATOM 703 C CA . VAL A 1 85 ? -2.762 1.727 1.669 1.00 87.75 85 VAL A CA 1
ATOM 704 C C . VAL A 1 85 ? -2.591 2.716 0.510 1.00 87.75 85 VAL A C 1
ATOM 706 O O . VAL A 1 85 ? -1.966 2.400 -0.503 1.00 87.75 85 VAL A O 1
ATOM 709 N N . THR A 1 86 ? -3.050 3.956 0.698 1.00 84.31 86 THR A N 1
ATOM 710 C CA . THR A 1 86 ? -2.915 5.017 -0.312 1.00 84.31 86 THR A CA 1
ATOM 711 C C . THR A 1 86 ? -1.444 5.362 -0.593 1.00 84.31 86 THR A C 1
ATOM 713 O O . THR A 1 86 ? -1.062 5.594 -1.738 1.00 84.31 86 THR A O 1
ATOM 716 N N . ILE A 1 87 ? -0.585 5.393 0.434 1.00 85.06 87 ILE A N 1
ATOM 717 C CA . ILE A 1 87 ? 0.849 5.682 0.266 1.00 85.06 87 ILE A CA 1
ATOM 718 C C . ILE A 1 87 ? 1.545 4.564 -0.517 1.00 85.06 87 ILE A C 1
ATOM 720 O O . ILE A 1 87 ? 2.317 4.859 -1.429 1.00 85.06 87 ILE A O 1
ATOM 724 N N . ILE A 1 88 ? 1.267 3.298 -0.196 1.00 85.44 88 ILE A N 1
ATOM 725 C CA . ILE A 1 88 ? 1.851 2.142 -0.893 1.00 85.44 88 ILE A CA 1
ATOM 726 C C . ILE A 1 88 ? 1.461 2.160 -2.374 1.00 85.44 88 ILE A C 1
ATOM 728 O O . ILE A 1 88 ? 2.315 1.958 -3.241 1.00 85.44 88 ILE A O 1
ATOM 732 N N . GLU A 1 89 ? 0.201 2.474 -2.676 1.00 84.50 89 GLU A N 1
ATOM 733 C CA . GLU A 1 89 ? -0.275 2.606 -4.050 1.00 84.50 89 GLU A CA 1
ATOM 734 C C . GLU A 1 89 ? 0.498 3.688 -4.825 1.00 84.50 89 GLU A C 1
ATOM 736 O O . GLU A 1 89 ? 0.974 3.446 -5.938 1.00 84.50 89 GLU A O 1
ATOM 741 N N . VAL A 1 90 ? 0.692 4.864 -4.222 1.00 83.62 90 VAL A N 1
ATOM 742 C CA . VAL A 1 90 ? 1.458 5.961 -4.833 1.00 83.62 90 VAL A CA 1
ATOM 743 C C . VAL A 1 90 ? 2.923 5.571 -5.045 1.00 83.62 90 VAL A C 1
ATOM 745 O O . VAL A 1 90 ? 3.471 5.817 -6.121 1.00 83.62 90 VAL A O 1
ATOM 748 N N . VAL A 1 91 ? 3.559 4.926 -4.064 1.00 83.81 91 VAL A N 1
ATOM 749 C CA . VAL A 1 91 ? 4.947 4.449 -4.175 1.00 83.81 91 VAL A CA 1
ATOM 750 C C . VAL A 1 91 ? 5.089 3.443 -5.318 1.00 83.81 91 VAL A C 1
ATOM 752 O O . VAL A 1 91 ? 6.022 3.550 -6.116 1.00 83.81 91 VAL A O 1
ATOM 755 N N . ASN A 1 92 ? 4.141 2.517 -5.461 1.00 84.62 92 ASN A N 1
ATOM 756 C CA . ASN A 1 92 ? 4.131 1.568 -6.569 1.00 84.62 92 ASN A CA 1
ATOM 757 C C . ASN A 1 92 ? 4.007 2.262 -7.929 1.00 84.62 92 ASN A C 1
ATOM 759 O O . ASN A 1 92 ? 4.761 1.948 -8.849 1.00 84.62 92 ASN A O 1
ATOM 763 N N . LEU A 1 93 ? 3.108 3.241 -8.058 1.00 81.69 93 LEU A N 1
ATOM 764 C CA . LEU A 1 93 ? 2.947 4.000 -9.300 1.00 81.69 93 LEU A CA 1
ATOM 765 C C . LEU A 1 93 ? 4.228 4.741 -9.692 1.00 81.69 93 LEU A C 1
ATOM 767 O O . LEU A 1 93 ? 4.608 4.725 -10.865 1.00 81.69 93 LEU A O 1
ATOM 771 N N . ILE A 1 94 ? 4.926 5.344 -8.727 1.00 80.62 94 ILE A N 1
ATOM 772 C CA . ILE A 1 94 ? 6.199 6.024 -8.988 1.00 80.62 94 ILE A CA 1
ATOM 773 C C . ILE A 1 94 ? 7.267 5.008 -9.416 1.00 80.62 94 ILE A C 1
ATOM 775 O O . ILE A 1 94 ? 7.959 5.224 -10.410 1.00 80.62 94 ILE A O 1
ATOM 779 N N . ASN A 1 95 ? 7.359 3.867 -8.731 1.00 80.75 95 ASN A N 1
ATOM 780 C CA . ASN A 1 95 ? 8.362 2.841 -9.012 1.00 80.75 95 ASN A CA 1
ATOM 781 C C . ASN A 1 95 ? 8.176 2.193 -10.401 1.00 80.75 95 ASN A C 1
ATOM 783 O O . ASN A 1 95 ? 9.134 1.999 -11.154 1.00 80.75 95 ASN A O 1
ATOM 787 N N . ILE A 1 96 ? 6.929 1.923 -10.793 1.00 80.69 96 ILE A N 1
ATOM 788 C CA . ILE A 1 96 ? 6.575 1.411 -12.127 1.00 80.69 96 ILE A CA 1
ATOM 789 C C . ILE A 1 96 ? 6.939 2.423 -13.231 1.00 80.69 96 ILE A C 1
ATOM 791 O O . ILE A 1 96 ? 7.324 2.026 -14.338 1.00 80.69 96 ILE A O 1
ATOM 795 N N . CYS A 1 97 ? 6.837 3.725 -12.939 1.00 75.44 97 CYS A N 1
ATOM 796 C CA . CYS A 1 97 ? 7.219 4.795 -13.862 1.00 75.44 97 CYS A CA 1
ATOM 797 C C . CYS A 1 97 ? 8.741 4.987 -13.963 1.00 75.44 97 CYS A C 1
ATOM 799 O O . CYS A 1 97 ? 9.228 5.289 -15.051 1.00 75.44 97 CYS A O 1
ATOM 801 N N . ALA A 1 98 ? 9.482 4.790 -12.868 1.00 75.75 98 ALA A N 1
ATOM 802 C CA . ALA A 1 98 ? 10.933 4.975 -12.821 1.00 75.75 98 ALA A CA 1
ATOM 803 C C . ALA A 1 98 ? 11.710 3.874 -13.571 1.00 75.75 98 ALA A C 1
ATOM 805 O O . ALA A 1 98 ? 12.754 4.133 -14.168 1.00 75.75 98 ALA A O 1
ATOM 806 N N . ASN A 1 99 ? 11.196 2.640 -13.588 1.00 76.62 99 ASN A N 1
ATOM 807 C CA . ASN A 1 99 ? 11.896 1.499 -14.182 1.00 76.62 99 ASN A CA 1
ATOM 808 C C . ASN A 1 99 ? 11.536 1.291 -15.659 1.00 76.62 99 ASN A C 1
ATOM 810 O O . ASN A 1 99 ? 10.363 1.271 -16.034 1.00 76.62 99 ASN A O 1
ATOM 814 N N . ASN A 1 100 ? 12.545 1.081 -16.511 1.00 75.44 100 ASN A N 1
ATOM 815 C CA . ASN A 1 100 ? 12.368 0.879 -17.959 1.00 75.44 100 ASN A CA 1
ATOM 816 C C . ASN A 1 100 ? 12.440 -0.592 -18.403 1.00 75.44 100 ASN A C 1
ATOM 818 O O . ASN A 1 100 ? 11.890 -0.947 -19.451 1.00 75.44 100 ASN A O 1
ATOM 822 N N . ASN A 1 101 ? 13.066 -1.458 -17.604 1.00 82.06 101 ASN A N 1
ATOM 823 C CA . ASN A 1 101 ? 13.116 -2.892 -17.869 1.00 82.06 101 ASN A CA 1
ATOM 824 C C . ASN A 1 101 ? 11.880 -3.593 -17.304 1.00 82.06 101 ASN A C 1
ATOM 826 O O . ASN A 1 101 ? 11.484 -3.371 -16.165 1.00 82.06 101 ASN A O 1
ATOM 830 N N . ILE A 1 102 ? 11.312 -4.509 -18.087 1.00 84.81 102 ILE A N 1
ATOM 831 C CA . ILE A 1 102 ? 10.121 -5.277 -17.693 1.00 84.81 102 ILE A CA 1
ATOM 832 C C . ILE A 1 102 ? 10.395 -6.139 -16.453 1.00 84.81 102 ILE A C 1
ATOM 834 O O . ILE A 1 102 ? 9.543 -6.226 -15.576 1.00 84.81 102 ILE A O 1
ATOM 838 N N . MET A 1 103 ? 11.580 -6.754 -16.371 1.00 85.88 103 MET A N 1
ATOM 839 C CA . MET A 1 103 ? 11.950 -7.604 -15.236 1.00 85.88 103 MET A CA 1
ATOM 840 C C . MET A 1 103 ? 12.002 -6.806 -13.928 1.00 85.88 103 MET A C 1
ATOM 842 O O . MET A 1 103 ? 11.444 -7.245 -12.925 1.00 85.88 103 MET A O 1
ATOM 846 N N . ASP A 1 104 ? 12.596 -5.612 -13.971 1.00 84.12 104 ASP A N 1
ATOM 847 C CA . ASP A 1 104 ? 12.730 -4.736 -12.804 1.00 84.12 104 ASP A CA 1
ATOM 848 C C . ASP A 1 104 ? 11.354 -4.242 -12.338 1.00 84.12 104 ASP A C 1
ATOM 850 O O . ASP A 1 104 ? 11.067 -4.263 -11.145 1.00 84.12 104 ASP A O 1
ATOM 854 N N . ILE A 1 105 ? 10.453 -3.906 -13.274 1.00 83.75 105 ILE A N 1
ATOM 855 C CA . ILE A 1 105 ? 9.061 -3.528 -12.968 1.00 83.75 105 ILE A CA 1
ATOM 856 C C . ILE A 1 105 ? 8.337 -4.651 -12.211 1.00 83.75 105 ILE A C 1
ATOM 858 O O . ILE A 1 105 ? 7.688 -4.390 -11.200 1.00 83.75 105 ILE A O 1
ATOM 862 N N . VAL A 1 106 ? 8.446 -5.900 -12.678 1.00 87.94 106 VAL A N 1
ATOM 863 C CA . VAL A 1 106 ? 7.761 -7.041 -12.048 1.00 87.94 106 VAL A CA 1
ATOM 864 C C . VAL A 1 106 ? 8.364 -7.366 -10.681 1.00 87.94 106 VAL A C 1
ATOM 866 O O . VAL A 1 106 ? 7.620 -7.597 -9.732 1.00 87.94 106 VAL A O 1
ATOM 869 N N . MET A 1 107 ? 9.692 -7.357 -10.555 1.00 86.69 107 MET A N 1
ATOM 870 C CA . MET A 1 107 ? 10.376 -7.615 -9.284 1.00 86.69 107 MET A CA 1
ATOM 871 C C . MET A 1 107 ? 9.995 -6.580 -8.220 1.00 86.69 107 MET A C 1
ATOM 873 O O . MET A 1 107 ? 9.667 -6.937 -7.090 1.00 86.69 107 MET A O 1
ATOM 877 N N . ASN A 1 108 ? 9.975 -5.307 -8.608 1.00 82.94 108 ASN A N 1
ATOM 878 C CA . ASN A 1 108 ? 9.600 -4.204 -7.738 1.00 82.94 108 ASN A CA 1
ATOM 879 C C . ASN A 1 108 ? 8.124 -4.256 -7.323 1.00 82.94 108 ASN A C 1
ATOM 881 O O . ASN A 1 108 ? 7.809 -3.998 -6.163 1.00 82.94 108 ASN A O 1
ATOM 885 N N . TYR A 1 109 ? 7.232 -4.650 -8.237 1.00 86.25 109 TYR A N 1
ATOM 886 C CA . TYR A 1 109 ? 5.832 -4.921 -7.911 1.00 86.25 109 TYR A CA 1
ATOM 887 C C . TYR A 1 109 ? 5.699 -6.037 -6.863 1.00 86.25 109 TYR A C 1
ATOM 889 O O . TYR A 1 109 ? 5.028 -5.841 -5.855 1.00 86.25 109 TYR A O 1
ATOM 897 N N . VAL A 1 110 ? 6.364 -7.183 -7.059 1.00 88.62 110 VAL A N 1
ATOM 898 C CA . VAL A 1 110 ? 6.287 -8.315 -6.116 1.00 88.62 110 VAL A CA 1
ATOM 899 C C . VAL A 1 110 ? 6.821 -7.923 -4.738 1.00 88.62 110 VAL A C 1
ATOM 901 O O . VAL A 1 110 ? 6.221 -8.281 -3.729 1.00 88.62 110 VAL A O 1
ATOM 904 N N . ALA A 1 111 ? 7.910 -7.154 -4.681 1.00 87.38 111 ALA A N 1
ATOM 905 C CA . ALA A 1 111 ? 8.445 -6.654 -3.419 1.00 87.38 111 ALA A CA 1
ATOM 906 C C . ALA A 1 111 ? 7.429 -5.772 -2.674 1.00 87.38 111 ALA A C 1
ATOM 908 O O . ALA A 1 1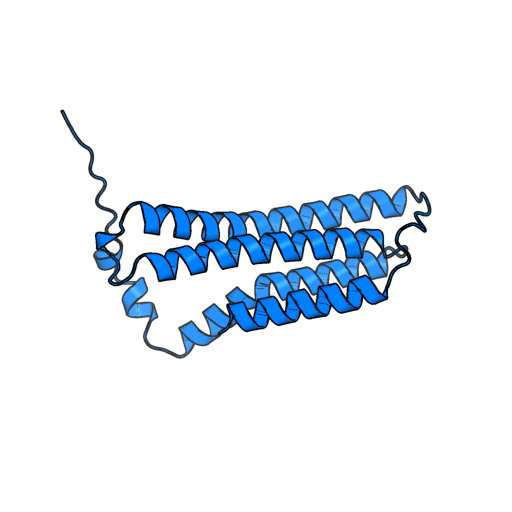11 ? 7.222 -5.957 -1.478 1.00 87.38 111 ALA A O 1
ATOM 909 N N . LEU A 1 112 ? 6.760 -4.851 -3.378 1.00 84.56 112 LEU A N 1
ATOM 910 C CA . LEU A 1 112 ? 5.738 -3.987 -2.781 1.00 84.56 112 LEU A CA 1
ATOM 911 C C . LEU A 1 112 ? 4.472 -4.752 -2.383 1.00 84.56 112 LEU A C 1
ATOM 913 O O . LEU A 1 112 ? 3.891 -4.428 -1.354 1.00 84.56 112 LEU A O 1
ATOM 917 N N . ALA A 1 113 ? 4.080 -5.781 -3.137 1.00 86.25 113 ALA A N 1
ATOM 918 C CA . ALA A 1 113 ? 2.969 -6.656 -2.768 1.00 86.25 113 ALA A CA 1
ATOM 919 C C . ALA A 1 113 ? 3.250 -7.401 -1.449 1.00 86.25 113 ALA A C 1
ATOM 921 O O . ALA A 1 113 ? 2.413 -7.410 -0.559 1.00 86.25 113 ALA A O 1
ATOM 922 N N . VAL A 1 114 ? 4.465 -7.932 -1.262 1.00 87.19 114 VAL A N 1
ATOM 923 C CA . VAL A 1 114 ? 4.855 -8.578 0.009 1.00 87.19 114 VAL A CA 1
ATOM 924 C C . VAL A 1 114 ? 4.886 -7.584 1.175 1.00 87.19 114 VAL A C 1
ATOM 926 O O . VAL A 1 114 ? 4.553 -7.945 2.300 1.00 87.19 114 VAL A O 1
ATOM 929 N N . VAL A 1 115 ? 5.299 -6.336 0.929 1.00 85.25 115 VAL A N 1
ATOM 930 C CA . VAL A 1 115 ? 5.269 -5.279 1.954 1.00 85.25 115 VAL A CA 1
ATOM 931 C C . VAL A 1 115 ? 3.835 -4.899 2.320 1.00 85.25 115 VAL A C 1
ATOM 933 O O . VAL A 1 115 ? 3.581 -4.618 3.490 1.00 85.25 115 VAL A O 1
ATOM 936 N N . ALA A 1 116 ? 2.921 -4.893 1.347 1.00 83.06 116 ALA A N 1
ATOM 937 C CA . ALA A 1 116 ? 1.507 -4.630 1.579 1.00 83.06 116 ALA A CA 1
ATOM 938 C C . ALA A 1 116 ? 0.870 -5.694 2.480 1.00 83.06 116 ALA A C 1
ATOM 940 O O . ALA A 1 116 ? 0.175 -5.312 3.403 1.00 83.06 116 ALA A O 1
ATOM 941 N N . ASP A 1 117 ? 1.194 -6.976 2.288 1.00 85.19 117 ASP A N 1
ATOM 942 C CA . ASP A 1 117 ? 0.639 -8.080 3.092 1.00 85.19 117 ASP A CA 1
ATOM 943 C C . ASP A 1 117 ? 1.314 -8.233 4.479 1.00 85.19 117 ASP A C 1
ATOM 945 O O . ASP A 1 117 ? 1.001 -9.139 5.256 1.00 85.19 117 ASP A O 1
ATOM 949 N N . PHE A 1 118 ? 2.330 -7.419 4.793 1.00 85.12 118 PHE A N 1
ATOM 950 C CA . PHE A 1 118 ? 3.185 -7.637 5.965 1.00 85.12 118 PHE A CA 1
ATOM 951 C C . PHE A 1 118 ? 2.465 -7.427 7.306 1.00 85.12 118 PHE A C 1
ATOM 953 O O . PHE A 1 118 ? 2.794 -8.100 8.285 1.00 85.12 118 PHE A O 1
ATOM 960 N N . ASP A 1 119 ? 1.520 -6.491 7.389 1.00 82.81 119 ASP A N 1
ATOM 961 C CA . ASP A 1 119 ? 0.691 -6.298 8.587 1.00 82.81 119 ASP A CA 1
ATOM 962 C C . ASP A 1 119 ? -0.136 -7.533 8.916 1.00 82.81 119 ASP A C 1
ATOM 964 O O . ASP A 1 119 ? -0.121 -7.959 10.073 1.00 82.81 119 ASP A O 1
ATOM 968 N N . ASP A 1 120 ? -0.776 -8.135 7.920 1.00 83.94 120 ASP A N 1
ATOM 969 C CA . ASP A 1 120 ? -1.563 -9.354 8.089 1.00 83.94 120 ASP A CA 1
ATOM 970 C C . ASP A 1 120 ? -0.710 -10.518 8.596 1.00 83.94 120 ASP A C 1
ATOM 972 O O . ASP A 1 120 ? -1.087 -11.197 9.557 1.00 83.94 120 ASP A O 1
ATOM 976 N N . TYR A 1 121 ? 0.496 -10.699 8.043 1.00 85.44 121 TYR A N 1
ATOM 977 C CA . TYR A 1 121 ? 1.436 -11.711 8.538 1.00 85.44 121 TYR A CA 1
ATOM 978 C C . TYR A 1 121 ? 1.792 -11.503 10.015 1.00 85.44 121 TYR A C 1
ATOM 980 O O . TYR A 1 121 ? 1.885 -12.467 10.780 1.00 85.44 121 TYR A O 1
ATOM 988 N N . ILE A 1 122 ? 2.004 -10.253 10.437 1.00 82.44 122 ILE A N 1
ATOM 989 C CA . ILE A 1 122 ? 2.322 -9.933 11.833 1.00 82.44 122 ILE A CA 1
ATOM 990 C C . ILE A 1 122 ? 1.092 -10.110 12.727 1.00 82.44 122 ILE A C 1
ATOM 992 O O . ILE A 1 122 ? 1.223 -10.637 13.834 1.00 82.44 122 ILE A O 1
ATOM 996 N N . PHE A 1 123 ? -0.093 -9.717 12.264 1.00 81.19 123 PHE A N 1
ATOM 997 C CA . PHE A 1 123 ? -1.340 -9.912 12.994 1.00 81.19 123 PHE A CA 1
ATOM 998 C C . PHE A 1 123 ? -1.625 -11.400 13.225 1.00 81.19 123 PHE A C 1
ATOM 1000 O O . PHE A 1 123 ? -1.912 -11.804 14.355 1.00 81.19 123 PHE A O 1
ATOM 1007 N N . GLU A 1 124 ? -1.469 -12.235 12.197 1.00 82.69 124 GLU A N 1
ATOM 1008 C CA . GLU A 1 124 ? -1.627 -13.683 12.310 1.00 82.69 124 GLU A CA 1
ATOM 1009 C C . GLU A 1 124 ? -0.578 -14.295 13.252 1.00 82.69 124 GLU A C 1
ATOM 1011 O O . GLU A 1 124 ? -0.908 -15.113 14.116 1.00 82.69 124 GLU A O 1
ATOM 1016 N N . ALA A 1 125 ? 0.686 -13.875 13.136 1.00 82.06 125 ALA A N 1
ATOM 1017 C CA . ALA A 1 125 ? 1.767 -14.373 13.982 1.00 82.06 125 ALA A CA 1
ATOM 1018 C C . ALA A 1 125 ? 1.548 -14.053 15.471 1.00 82.06 125 ALA A C 1
ATOM 1020 O O . ALA A 1 125 ? 1.797 -14.906 16.324 1.00 82.06 125 ALA A O 1
ATOM 1021 N N . VAL A 1 126 ? 1.055 -12.851 15.788 1.00 79.38 126 VAL A N 1
ATOM 1022 C CA . VAL A 1 126 ? 0.719 -12.450 17.163 1.00 79.38 126 VAL A CA 1
ATOM 1023 C C . VAL A 1 126 ? -0.518 -13.202 17.662 1.00 79.38 126 VAL A C 1
ATOM 1025 O O . VAL A 1 126 ? -0.519 -13.708 18.783 1.00 79.38 126 VAL A O 1
ATOM 1028 N N . SER A 1 127 ? -1.541 -13.353 16.820 1.00 73.19 127 SER A N 1
ATOM 1029 C CA . SER A 1 127 ? -2.805 -14.004 17.192 1.00 73.19 127 SER A CA 1
ATOM 1030 C C . SER A 1 127 ? -2.657 -15.502 17.481 1.00 73.19 127 SER A C 1
ATOM 1032 O O . SER A 1 127 ? -3.417 -16.050 18.274 1.00 73.19 127 SER A O 1
ATOM 1034 N N . ARG A 1 128 ? -1.663 -16.176 16.887 1.00 68.06 128 ARG A N 1
ATOM 1035 C CA . ARG A 1 128 ? -1.338 -17.584 17.184 1.00 68.06 128 ARG A CA 1
ATOM 1036 C C . ARG A 1 128 ? -0.619 -17.787 18.527 1.00 68.06 128 ARG A C 1
ATOM 1038 O O . ARG A 1 128 ? -0.606 -18.909 19.029 1.00 68.06 128 ARG A O 1
ATOM 1045 N N . GLY A 1 129 ? 0.013 -16.747 19.079 1.00 64.44 129 GLY A N 1
ATOM 1046 C CA . GLY A 1 129 ? 0.790 -16.820 20.323 1.00 64.44 129 GLY A CA 1
ATOM 1047 C C . GLY A 1 129 ? -0.022 -16.600 21.603 1.00 64.44 129 GLY A C 1
ATOM 1048 O O . GLY A 1 129 ? 0.352 -17.125 22.651 1.00 64.44 129 GLY A O 1
ATOM 1049 N N . ASP A 1 130 ? -1.141 -15.877 21.518 1.00 57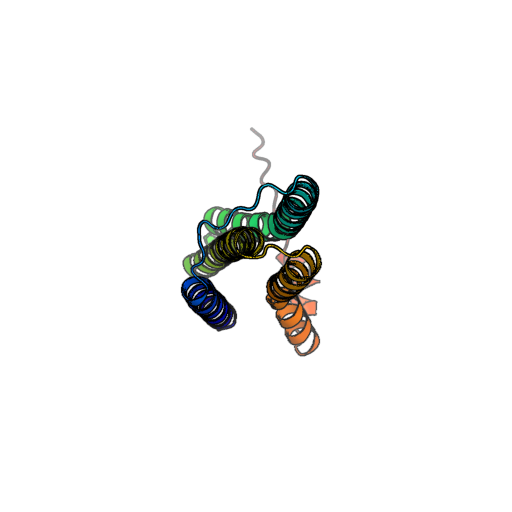.59 130 ASP A N 1
ATOM 1050 C CA . ASP A 1 130 ? -1.965 -15.483 22.664 1.00 57.59 130 ASP A CA 1
ATOM 1051 C C . ASP A 1 130 ? -3.396 -16.053 22.593 1.00 57.59 130 ASP A C 1
ATOM 1053 O O . ASP A 1 130 ? -3.950 -16.286 21.522 1.00 57.59 130 ASP A O 1
ATOM 1057 N N . LYS A 1 131 ? -4.041 -16.230 23.758 1.00 51.78 131 LYS A N 1
ATOM 1058 C CA . LYS A 1 131 ? -5.442 -16.686 23.920 1.00 51.78 131 LYS A CA 1
ATOM 1059 C C . LYS A 1 131 ? -6.495 -15.629 23.519 1.00 51.78 131 LYS A C 1
ATOM 1061 O O . LYS A 1 131 ? -7.507 -15.476 24.196 1.00 51.78 131 LYS A O 1
ATOM 1066 N N . TYR A 1 132 ? -6.275 -14.873 22.449 1.00 50.25 132 TYR A N 1
ATOM 1067 C CA . TYR A 1 132 ? -7.296 -13.983 21.888 1.00 50.25 132 TYR A CA 1
ATOM 1068 C C . TYR A 1 132 ? -8.284 -14.621 20.887 1.00 50.25 132 TYR A C 1
ATOM 1070 O O . TYR A 1 132 ? -9.340 -14.010 20.707 1.00 50.25 132 TYR A O 1
ATOM 1078 N N . PRO A 1 133 ? -8.064 -15.810 20.269 1.00 51.50 133 PRO A N 1
ATOM 1079 C CA . PRO A 1 133 ? -9.059 -16.343 19.335 1.00 51.50 133 PRO A CA 1
ATOM 1080 C C . PRO A 1 133 ? -10.376 -16.721 20.031 1.00 51.50 133 PRO A C 1
ATOM 1082 O O . PRO A 1 133 ? -11.431 -16.535 19.442 1.00 51.50 133 PRO A O 1
ATOM 1085 N N . GLU A 1 134 ? -10.356 -17.100 21.317 1.00 47.00 134 GLU A N 1
ATOM 1086 C CA . GLU A 1 134 ? -11.580 -17.390 22.091 1.00 47.00 134 GLU A CA 1
ATOM 1087 C C . GLU A 1 134 ? -12.491 -16.157 22.282 1.00 47.00 134 GLU A C 1
ATOM 1089 O O . GLU A 1 134 ? -13.696 -16.303 22.479 1.00 47.00 134 GLU A O 1
ATOM 1094 N N . LEU A 1 135 ? -11.952 -14.933 22.222 1.00 53.66 135 LEU A N 1
ATOM 1095 C CA . LEU A 1 135 ? -12.743 -13.697 22.332 1.00 53.66 135 LEU A CA 1
ATOM 1096 C C . LEU A 1 135 ? -13.320 -13.241 20.984 1.00 53.66 135 LEU A C 1
ATOM 1098 O O . LEU A 1 135 ? -14.300 -12.500 20.970 1.00 53.66 135 LEU A O 1
ATOM 1102 N N . LEU A 1 136 ? -12.732 -13.692 19.872 1.00 53.81 136 LEU A N 1
ATOM 1103 C CA . LEU A 1 136 ? -13.212 -13.442 18.509 1.00 53.81 136 LEU A CA 1
ATOM 1104 C C . LEU A 1 136 ? -14.174 -14.543 18.023 1.00 53.81 136 LEU A C 1
ATOM 1106 O O . LEU A 1 136 ? -15.069 -14.254 17.236 1.00 53.81 136 LEU A O 1
ATOM 1110 N N . GLU A 1 137 ? -14.031 -15.778 18.519 1.00 50.59 137 GLU A N 1
ATOM 1111 C CA . GLU A 1 137 ? -14.937 -16.911 18.252 1.00 50.59 137 GLU A CA 1
ATOM 1112 C C . GLU A 1 137 ? -16.223 -16.879 19.096 1.00 50.59 137 GLU A C 1
ATOM 1114 O O . GLU A 1 137 ? -17.199 -17.556 18.769 1.00 50.59 137 GLU A O 1
ATOM 1119 N N . ASN A 1 138 ? -16.272 -16.075 20.164 1.00 43.81 138 ASN A N 1
ATOM 1120 C CA . ASN A 1 138 ? -17.511 -15.826 20.896 1.00 43.81 138 ASN A CA 1
ATOM 1121 C C . ASN A 1 138 ? -18.405 -14.854 20.107 1.00 43.81 138 ASN A C 1
ATOM 1123 O O . ASN A 1 138 ? -18.386 -13.640 20.324 1.00 43.81 138 ASN A O 1
ATOM 1127 N N . GLU A 1 139 ? -19.247 -15.411 19.231 1.00 50.78 139 GLU A N 1
ATOM 1128 C CA . GLU A 1 139 ? -20.307 -14.709 18.484 1.00 50.78 139 GLU A CA 1
ATOM 1129 C C . GLU A 1 139 ? -21.225 -13.840 19.372 1.00 50.78 139 GLU A C 1
ATOM 1131 O O . GLU A 1 139 ? -21.900 -12.940 18.873 1.00 50.78 139 GLU A O 1
ATOM 1136 N N . GLU A 1 140 ? -21.249 -14.044 20.695 1.00 45.75 140 GLU A N 1
ATOM 1137 C CA . GLU A 1 140 ? -22.022 -13.202 21.614 1.00 45.75 140 GLU A CA 1
ATOM 1138 C C . GLU A 1 140 ? -21.483 -11.772 21.763 1.00 45.75 140 GLU A C 1
ATOM 1140 O O . GLU A 1 140 ? -22.276 -10.871 22.032 1.00 45.75 140 GLU A O 1
ATOM 1145 N N . CYS A 1 141 ? -20.189 -11.527 21.529 1.00 44.03 141 CYS A N 1
ATOM 1146 C CA . CYS A 1 141 ? -19.615 -10.172 21.571 1.00 44.03 141 CYS A CA 1
ATOM 1147 C C . CYS A 1 141 ? -19.766 -9.418 20.232 1.00 44.03 141 CYS A C 1
ATOM 1149 O O . CYS A 1 141 ? -19.579 -8.205 20.171 1.00 44.03 141 CYS A O 1
ATOM 1151 N N . LEU A 1 142 ? -20.141 -10.137 19.166 1.00 43.72 142 LEU A N 1
ATOM 1152 C CA . LEU A 1 142 ? -20.375 -9.644 17.803 1.00 43.72 142 LEU A CA 1
ATOM 1153 C C . LEU A 1 142 ? -21.858 -9.735 17.401 1.00 43.72 142 LEU A C 1
ATOM 1155 O O . LEU A 1 142 ? -22.189 -9.756 16.215 1.00 43.72 142 LEU A O 1
ATOM 1159 N N . LYS A 1 143 ? -22.786 -9.754 18.369 1.00 40.72 143 LYS A N 1
ATOM 1160 C CA . LYS A 1 143 ? -24.207 -9.533 18.074 1.00 40.72 143 LYS A CA 1
ATOM 1161 C C . LYS A 1 143 ? -24.398 -8.093 17.604 1.00 40.72 143 LYS A C 1
ATOM 1163 O O . LYS A 1 143 ? -24.622 -7.179 18.392 1.00 40.72 143 LYS A O 1
ATOM 1168 N N . ILE A 1 144 ? -24.333 -7.901 16.289 1.00 53.19 144 ILE A N 1
ATOM 1169 C CA . ILE A 1 144 ? -24.914 -6.743 15.618 1.00 53.19 144 ILE A CA 1
ATOM 1170 C C . ILE A 1 144 ? -26.424 -6.851 15.840 1.00 53.19 144 ILE A C 1
ATOM 1172 O O . ILE A 1 144 ? -27.124 -7.559 15.113 1.00 53.19 144 ILE A O 1
ATOM 1176 N N . GLU A 1 145 ? -26.938 -6.187 16.873 1.00 44.03 145 GLU A N 1
ATOM 1177 C CA . GLU A 1 145 ? -28.373 -5.957 16.978 1.00 44.03 145 GLU A CA 1
ATOM 1178 C C . GLU A 1 145 ? -28.782 -5.049 15.816 1.00 44.03 145 GLU A C 1
ATOM 1180 O O . GLU A 1 145 ? -28.600 -3.832 15.832 1.00 44.03 145 GLU A O 1
ATOM 1185 N N . HIS A 1 146 ? -29.330 -5.663 14.767 1.00 39.28 146 HIS A N 1
ATOM 1186 C CA . HIS A 1 146 ? -30.130 -4.957 13.783 1.00 39.28 146 HIS A CA 1
ATOM 1187 C C . HIS A 1 146 ? -31.319 -4.333 14.516 1.00 39.28 146 HIS A C 1
ATOM 1189 O O . HIS A 1 146 ? -32.325 -4.994 14.775 1.00 39.28 146 HIS A O 1
ATOM 1195 N N . THR A 1 147 ? -31.232 -3.044 14.830 1.00 47.56 147 THR A N 1
ATOM 1196 C CA . THR A 1 147 ? -32.400 -2.269 15.235 1.00 47.56 147 THR A CA 1
ATOM 1197 C C . THR A 1 147 ? -33.241 -2.005 13.987 1.00 47.56 147 THR A C 1
ATOM 1199 O O . THR A 1 147 ? -33.201 -0.947 13.362 1.00 47.56 147 THR A O 1
ATOM 1202 N N . THR A 1 148 ? -34.032 -3.000 13.577 1.00 43.12 148 THR A N 1
ATOM 1203 C CA . THR A 1 148 ? -35.201 -2.731 12.740 1.00 43.12 148 THR A CA 1
ATOM 1204 C C . THR A 1 148 ? -36.173 -1.918 13.583 1.00 43.12 148 THR A C 1
ATOM 1206 O O . THR A 1 148 ? -36.978 -2.457 14.339 1.00 43.12 148 THR A O 1
ATOM 1209 N N . SER A 1 149 ? -36.056 -0.598 13.468 1.00 39.91 149 SER A N 1
ATOM 1210 C CA . SER A 1 149 ? -37.079 0.361 13.860 1.00 39.91 149 SER A CA 1
ATOM 1211 C C . SER A 1 149 ? -38.337 0.082 13.031 1.00 39.91 149 SER A C 1
ATOM 1213 O O . SER A 1 149 ? -38.507 0.633 11.946 1.00 39.91 149 SER A O 1
ATOM 1215 N N . SER A 1 150 ? -39.203 -0.799 13.526 1.00 40.47 150 SER A N 1
ATOM 1216 C CA . SER A 1 150 ? -40.579 -0.899 13.056 1.00 40.47 150 SER A CA 1
ATOM 1217 C C . SER A 1 150 ? -41.378 0.239 13.690 1.00 40.47 150 SER A C 1
ATOM 1219 O O . SER A 1 150 ? -41.568 0.259 14.907 1.00 40.47 150 SER A O 1
ATOM 1221 N N . GLN A 1 151 ? -41.846 1.166 12.860 1.00 36.44 151 GLN A N 1
ATOM 1222 C CA . GLN A 1 151 ? -43.080 1.917 13.088 1.00 36.44 151 GLN A CA 1
ATOM 1223 C C . GLN A 1 151 ? -43.988 1.709 11.886 1.00 36.44 151 GLN A C 1
ATOM 1225 O O . GLN A 1 151 ? -43.462 1.758 10.751 1.00 36.44 151 GLN A O 1
#

pLDDT: mean 73.31, std 15.38, range [36.44, 89.0]

Radius of gyration: 19.82 Å; chains: 1; bounding box: 60×29×53 Å